Protein AF-A0A3D1ZK37-F1 (afdb_monomer)

F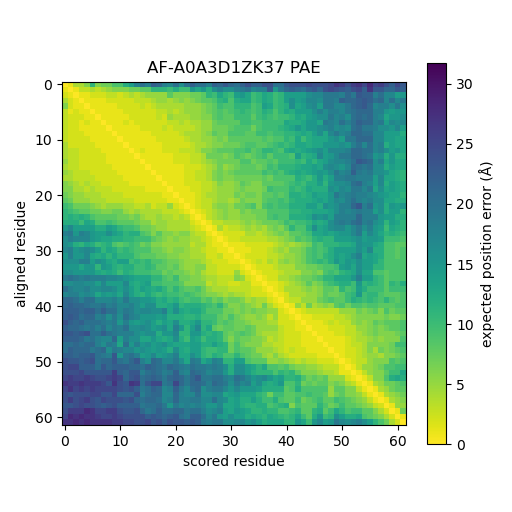oldseek 3Di:
DDPVVVVVVVVVVVVCVVVVVVVVVDPPCCCVVAVCLVPVVVVVQVVCCVVPVVDDDDRDHD

Radius of gyration: 17.85 Å; Cα contacts (8 Å, |Δi|>4): 28; chains: 1; bounding box: 47×18×38 Å

Mean predicted aligned error: 10.36 Å

Structure (mmCIF, N/CA/C/O backbone):
data_AF-A0A3D1ZK37-F1
#
_entry.id   AF-A0A3D1ZK37-F1
#
loop_
_atom_site.group_PDB
_atom_site.id
_atom_site.type_symbol
_atom_site.label_atom_id
_atom_site.label_alt_id
_atom_site.label_comp_id
_atom_site.label_asym_id
_atom_site.label_entity_id
_atom_site.label_seq_id
_atom_site.pdbx_PDB_ins_code
_atom_site.Cartn_x
_atom_site.Cartn_y
_atom_site.Cartn_z
_atom_site.occupancy
_atom_site.B_iso_or_equiv
_atom_site.auth_seq_id
_atom_site.auth_comp_id
_atom_site.auth_asym_id
_atom_site.auth_atom_id
_atom_site.pdbx_PDB_model_num
ATOM 1 N N . MET A 1 1 ? 16.423 -10.717 -21.999 1.00 62.34 1 MET A N 1
ATOM 2 C CA . MET A 1 1 ? 15.699 -9.652 -21.278 1.00 62.34 1 MET A CA 1
ATOM 3 C C . MET A 1 1 ? 16.140 -8.329 -21.871 1.00 62.34 1 MET A C 1
ATOM 5 O O . MET A 1 1 ? 17.340 -8.097 -21.928 1.00 62.34 1 MET A O 1
ATOM 9 N N . ASP A 1 2 ? 15.219 -7.539 -22.416 1.00 88.19 2 ASP A N 1
ATOM 10 C CA . ASP A 1 2 ? 15.557 -6.260 -23.048 1.00 88.19 2 ASP A CA 1
ATOM 11 C C . ASP A 1 2 ? 15.779 -5.146 -22.000 1.00 88.19 2 ASP A C 1
ATOM 13 O O . ASP A 1 2 ? 15.447 -5.291 -20.818 1.00 88.19 2 ASP A O 1
ATOM 17 N N . PHE A 1 3 ? 16.359 -4.023 -22.431 1.00 91.56 3 PHE A N 1
ATOM 18 C CA . PHE A 1 3 ? 16.699 -2.904 -21.548 1.00 91.56 3 PHE A CA 1
ATOM 19 C C . PHE A 1 3 ? 15.472 -2.212 -20.927 1.00 91.56 3 PHE A C 1
ATOM 21 O O . PHE A 1 3 ? 15.549 -1.710 -19.804 1.00 91.56 3 PHE A O 1
ATOM 28 N N . GLN A 1 4 ? 14.328 -2.203 -21.612 1.00 89.38 4 GLN A N 1
ATOM 29 C CA . GLN A 1 4 ? 13.076 -1.651 -21.096 1.00 89.38 4 GLN A CA 1
ATOM 30 C C . GLN A 1 4 ? 12.509 -2.540 -19.982 1.00 89.38 4 GLN A C 1
ATOM 32 O O . GLN A 1 4 ? 12.153 -2.028 -18.920 1.00 89.38 4 GLN A O 1
ATOM 37 N N . SER A 1 5 ? 12.525 -3.859 -20.168 1.00 89.75 5 SER A N 1
ATOM 38 C CA . SER A 1 5 ? 12.168 -4.848 -19.147 1.00 89.75 5 SER A CA 1
ATOM 39 C C . SER A 1 5 ? 13.085 -4.755 -17.920 1.00 89.75 5 SER A C 1
ATOM 41 O O . SER A 1 5 ? 12.614 -4.812 -16.785 1.00 89.75 5 SER A O 1
ATOM 43 N N . P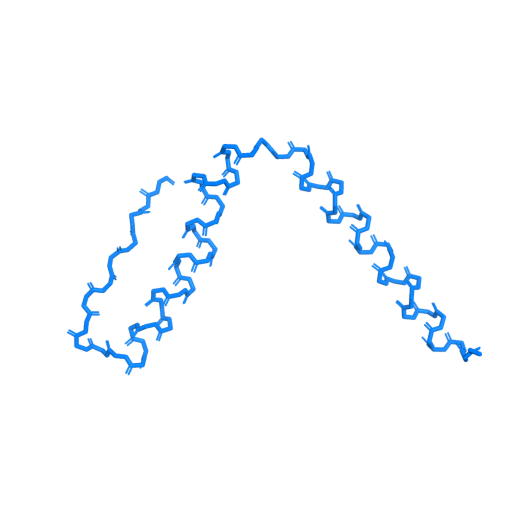HE A 1 6 ? 14.392 -4.539 -18.119 1.00 93.31 6 PHE A N 1
ATOM 44 C CA . PHE A 1 6 ? 15.345 -4.319 -17.021 1.00 93.31 6 PHE A CA 1
ATOM 45 C C . PHE A 1 6 ? 15.063 -3.041 -16.239 1.00 93.31 6 PHE A C 1
ATOM 47 O O . P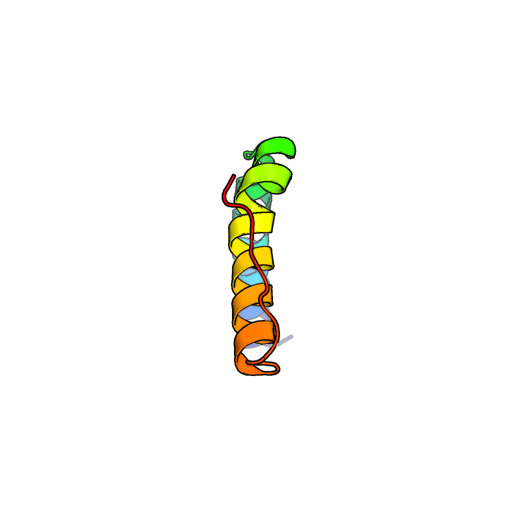HE A 1 6 ? 14.965 -3.082 -15.014 1.00 9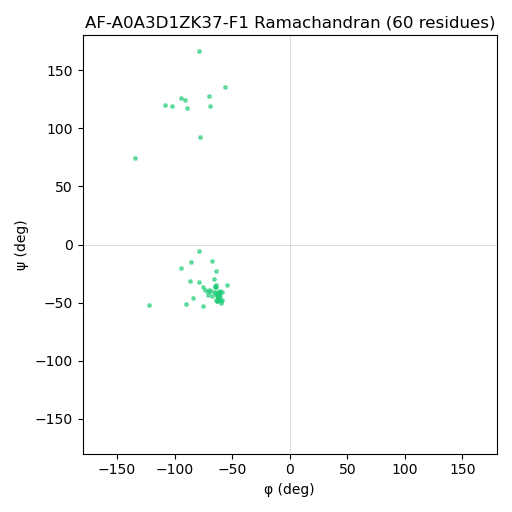3.31 6 PHE A O 1
ATOM 54 N N . ARG A 1 7 ? 14.856 -1.917 -16.929 1.00 91.44 7 ARG A N 1
ATOM 55 C CA . ARG A 1 7 ? 14.479 -0.654 -16.280 1.00 91.44 7 ARG A CA 1
ATOM 56 C C . ARG A 1 7 ? 13.175 -0.782 -15.504 1.00 91.44 7 ARG A C 1
ATOM 58 O O . ARG A 1 7 ? 13.093 -0.264 -14.396 1.00 91.44 7 ARG A O 1
ATOM 65 N N . PHE A 1 8 ? 12.188 -1.482 -16.058 1.00 93.75 8 PHE A N 1
ATOM 66 C CA . PHE A 1 8 ? 10.928 -1.736 -15.371 1.00 93.75 8 PHE A CA 1
ATOM 67 C C . PHE A 1 8 ? 11.149 -2.501 -14.064 1.00 93.75 8 PHE A C 1
ATOM 69 O O . PHE A 1 8 ? 10.692 -2.049 -13.019 1.00 93.75 8 PHE A O 1
ATOM 76 N N . ILE A 1 9 ? 11.901 -3.605 -14.098 1.00 93.44 9 ILE A N 1
ATOM 77 C CA . ILE A 1 9 ? 12.181 -4.418 -12.905 1.00 93.44 9 ILE A CA 1
ATOM 78 C C . ILE A 1 9 ? 12.949 -3.617 -11.849 1.00 93.44 9 ILE A C 1
ATOM 80 O O . ILE A 1 9 ? 12.611 -3.686 -10.670 1.00 93.44 9 ILE A O 1
ATOM 84 N N . VAL A 1 10 ? 13.938 -2.817 -12.253 1.00 94.88 10 VAL A N 1
ATOM 85 C CA . VAL A 1 10 ? 14.703 -1.967 -11.326 1.00 94.88 10 VAL A CA 1
ATOM 86 C C . VAL A 1 10 ? 13.804 -0.925 -10.664 1.00 94.88 10 VAL A C 1
ATOM 88 O O . VAL A 1 10 ? 13.812 -0.794 -9.442 1.00 94.88 10 VAL A O 1
ATOM 91 N N . VAL A 1 11 ? 12.993 -0.207 -11.445 1.00 93.31 11 VAL A N 1
ATOM 92 C CA . VAL A 1 11 ? 12.069 0.803 -10.908 1.00 93.31 11 VAL A CA 1
ATOM 93 C C . VAL A 1 11 ? 11.026 0.156 -9.997 1.00 93.31 11 VAL A C 1
ATOM 95 O O . VAL A 1 11 ? 10.774 0.662 -8.906 1.00 93.31 11 VAL A O 1
ATOM 98 N N . ALA A 1 12 ? 10.465 -0.986 -10.397 1.00 91.12 12 ALA A N 1
ATOM 99 C CA . ALA A 1 12 ? 9.515 -1.738 -9.584 1.00 91.12 12 ALA A CA 1
ATOM 100 C C . ALA A 1 12 ? 10.141 -2.209 -8.262 1.00 91.12 12 ALA A C 1
ATOM 102 O O . ALA A 1 12 ? 9.511 -2.090 -7.214 1.00 91.12 12 ALA A O 1
ATOM 103 N N . GLY A 1 13 ? 11.392 -2.676 -8.289 1.00 94.69 13 GLY A N 1
ATOM 104 C CA . GLY A 1 13 ? 12.134 -3.072 -7.093 1.00 94.69 13 GLY A CA 1
ATOM 105 C C . GLY A 1 13 ? 12.370 -1.909 -6.128 1.00 94.69 13 GLY A C 1
ATOM 106 O O . GLY A 1 13 ? 12.145 -2.057 -4.928 1.00 94.69 13 GLY A O 1
ATOM 107 N N . ILE A 1 14 ? 12.751 -0.734 -6.644 1.00 93.50 14 ILE A N 1
ATOM 108 C CA . ILE A 1 14 ? 12.933 0.482 -5.833 1.00 93.50 14 ILE A CA 1
ATOM 109 C C . ILE A 1 14 ? 11.610 0.904 -5.188 1.00 93.50 14 ILE A C 1
ATOM 111 O O . ILE A 1 14 ? 11.572 1.177 -3.989 1.00 93.50 14 ILE A O 1
ATOM 115 N N . LEU A 1 15 ? 10.521 0.925 -5.961 1.00 89.25 15 LEU A N 1
ATOM 116 C CA . LEU A 1 15 ? 9.196 1.275 -5.449 1.00 89.25 15 LEU A CA 1
ATOM 117 C C . LEU A 1 15 ? 8.733 0.287 -4.378 1.00 89.25 15 LEU A C 1
ATOM 119 O O . LEU A 1 15 ? 8.287 0.709 -3.314 1.00 89.25 15 LEU A O 1
ATOM 123 N N . TYR A 1 16 ? 8.888 -1.016 -4.619 1.00 87.56 16 TYR A N 1
ATOM 124 C CA . TYR A 1 16 ? 8.541 -2.042 -3.641 1.00 87.56 16 TYR A CA 1
ATOM 125 C C . TYR A 1 16 ? 9.318 -1.859 -2.336 1.00 87.56 16 TYR A C 1
ATOM 127 O O . TYR A 1 16 ? 8.712 -1.842 -1.270 1.00 87.56 16 TYR A O 1
ATOM 135 N N . ALA A 1 17 ? 10.637 -1.664 -2.407 1.00 86.88 17 ALA A N 1
ATOM 136 C CA . ALA A 1 17 ? 11.464 -1.457 -1.222 1.00 86.88 17 ALA A CA 1
ATOM 137 C C . ALA A 1 17 ? 11.057 -0.193 -0.448 1.00 86.88 17 ALA A C 1
ATOM 139 O O . ALA A 1 17 ? 10.923 -0.243 0.774 1.00 86.88 17 ALA A O 1
ATOM 140 N N . ALA A 1 18 ? 10.805 0.917 -1.150 1.00 85.94 18 ALA A N 1
ATOM 141 C CA . ALA A 1 18 ? 10.374 2.170 -0.538 1.00 85.94 18 ALA A CA 1
ATOM 142 C C . ALA A 1 18 ? 9.023 2.024 0.178 1.00 85.94 18 ALA A C 1
ATOM 144 O O . ALA A 1 18 ? 8.892 2.421 1.337 1.00 85.94 18 ALA A O 1
ATOM 145 N N . PHE A 1 19 ? 8.033 1.409 -0.476 1.00 81.94 19 PHE A N 1
ATOM 146 C CA . PHE A 1 19 ? 6.728 1.173 0.136 1.00 81.94 19 PHE A CA 1
ATOM 147 C C . PHE A 1 19 ? 6.813 0.173 1.285 1.00 81.94 19 PHE A C 1
ATOM 149 O O . PHE A 1 19 ? 6.256 0.433 2.344 1.00 81.94 19 PHE A O 1
ATOM 156 N N . HIS A 1 20 ? 7.542 -0.929 1.127 1.00 83.69 20 HIS A N 1
ATOM 157 C CA . HIS A 1 20 ? 7.691 -1.939 2.172 1.00 83.69 20 HIS A CA 1
ATOM 158 C C . HIS A 1 20 ? 8.359 -1.365 3.430 1.00 83.69 20 HIS A C 1
ATOM 160 O O . HIS A 1 20 ? 7.911 -1.615 4.546 1.00 83.69 20 HIS A O 1
ATOM 166 N N . PHE A 1 21 ? 9.386 -0.528 3.259 1.00 83.12 21 PHE A N 1
ATOM 167 C CA . PHE A 1 21 ? 10.049 0.140 4.377 1.00 83.12 21 PHE A CA 1
ATOM 168 C C . PHE A 1 21 ? 9.151 1.175 5.062 1.00 83.12 21 PHE A C 1
ATOM 170 O O . PHE A 1 21 ? 9.146 1.262 6.288 1.00 83.12 21 PHE A O 1
ATOM 177 N N . ALA A 1 22 ? 8.376 1.942 4.293 1.00 78.69 22 ALA A N 1
ATOM 178 C CA . ALA A 1 22 ? 7.410 2.884 4.850 1.00 78.69 22 ALA A CA 1
ATOM 179 C C . ALA A 1 22 ? 6.288 2.164 5.619 1.00 78.69 22 ALA A C 1
ATOM 181 O O . ALA A 1 22 ? 5.933 2.595 6.711 1.00 78.69 22 ALA A O 1
ATOM 182 N N . TYR A 1 23 ? 5.773 1.047 5.093 1.00 69.25 23 TYR A N 1
ATOM 183 C CA . TYR A 1 23 ? 4.740 0.244 5.754 1.00 69.25 23 TYR A CA 1
ATOM 184 C C . TYR A 1 23 ? 5.222 -0.348 7.083 1.00 69.25 23 TYR A C 1
ATOM 186 O O . TYR A 1 23 ? 4.503 -0.255 8.069 1.00 69.25 23 TYR A O 1
ATOM 194 N N . ASN A 1 24 ? 6.451 -0.873 7.144 1.00 76.94 24 ASN A N 1
ATOM 195 C CA . ASN A 1 24 ? 7.003 -1.457 8.375 1.00 76.94 2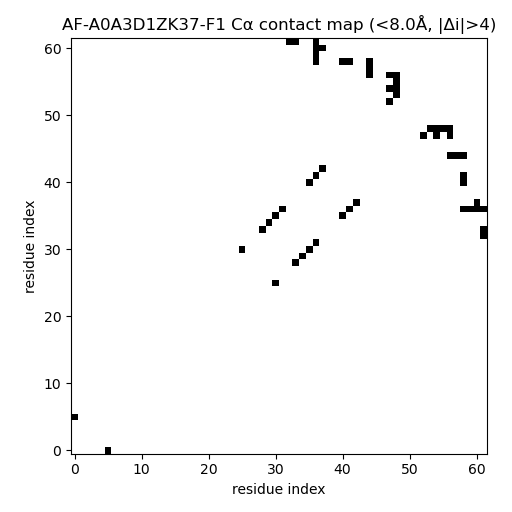4 ASN A CA 1
ATOM 196 C C . ASN A 1 24 ? 7.270 -0.431 9.493 1.00 76.94 24 ASN A C 1
ATOM 198 O O . ASN A 1 24 ? 7.495 -0.821 10.636 1.00 76.94 24 ASN A O 1
ATOM 202 N N . GLN A 1 25 ? 7.276 0.869 9.185 1.00 77.69 25 GLN A N 1
ATOM 203 C CA . GLN A 1 25 ? 7.404 1.928 10.192 1.00 77.69 25 GLN A CA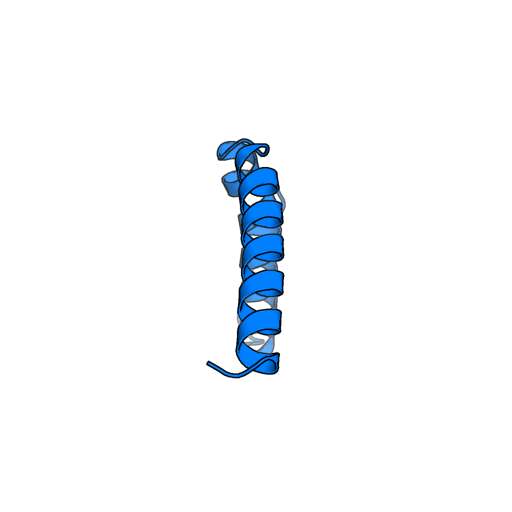 1
ATOM 204 C C . GLN A 1 25 ? 6.066 2.323 10.819 1.00 77.69 25 GLN A C 1
ATOM 206 O O . GLN A 1 25 ? 6.052 3.006 11.843 1.00 77.69 25 GLN A O 1
ATOM 211 N N . ILE A 1 26 ? 4.947 1.931 10.211 1.00 74.81 26 ILE A N 1
ATOM 212 C CA . ILE A 1 26 ? 3.621 2.273 10.707 1.00 74.81 26 ILE A CA 1
ATOM 213 C C . ILE A 1 26 ? 3.137 1.115 11.587 1.00 74.81 26 ILE A C 1
ATOM 215 O O . ILE A 1 26 ? 3.104 -0.021 11.120 1.00 74.81 26 ILE A O 1
ATOM 219 N N . PRO A 1 27 ? 2.737 1.371 12.844 1.00 78.25 27 PRO A N 1
ATOM 220 C CA . PRO A 1 27 ? 2.163 0.340 13.695 1.00 78.25 27 PRO A CA 1
ATOM 221 C C . PRO A 1 27 ? 0.942 -0.300 13.031 1.00 78.25 27 PRO A C 1
ATOM 223 O O . PRO A 1 27 ? 0.062 0.409 1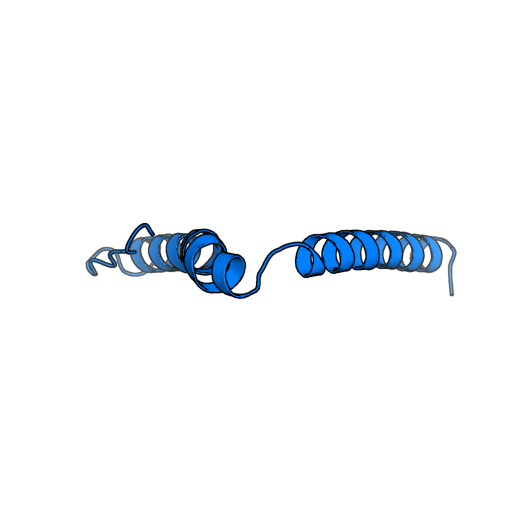2.533 1.00 78.25 27 PRO A O 1
ATOM 226 N N . ASP A 1 28 ? 0.859 -1.628 13.081 1.00 75.38 28 ASP A N 1
ATOM 227 C CA . ASP A 1 28 ? -0.240 -2.397 12.482 1.00 75.38 28 ASP A CA 1
ATOM 228 C C . ASP A 1 28 ? -1.617 -1.932 12.984 1.00 75.38 28 ASP A C 1
ATOM 230 O O . ASP A 1 28 ? -2.576 -1.856 12.215 1.00 75.38 28 ASP A O 1
ATOM 234 N N . ASP A 1 29 ? -1.708 -1.513 14.249 1.00 76.25 29 ASP A N 1
ATOM 235 C CA . ASP A 1 29 ? -2.931 -0.951 14.823 1.00 76.25 29 ASP A CA 1
ATOM 236 C C . ASP A 1 29 ? -3.337 0.379 14.177 1.00 76.25 29 ASP A C 1
ATOM 238 O O . ASP A 1 29 ? -4.525 0.629 13.983 1.00 76.25 29 ASP A O 1
ATOM 242 N N . TYR A 1 30 ? -2.381 1.228 13.794 1.00 73.31 30 TYR A N 1
ATOM 243 C CA . TYR A 1 30 ? -2.670 2.485 13.099 1.00 73.31 30 TYR A CA 1
ATOM 244 C C . TYR A 1 30 ? -3.084 2.230 11.644 1.00 73.31 30 TYR A C 1
ATOM 246 O O . TYR A 1 30 ? -4.033 2.836 11.136 1.00 73.31 30 TYR A O 1
ATOM 254 N N . LEU A 1 31 ? -2.437 1.266 10.980 1.00 69.06 31 LEU A N 1
ATOM 255 C CA . LEU A 1 31 ? -2.851 0.820 9.649 1.00 69.06 31 LEU A CA 1
ATOM 256 C C . LEU A 1 31 ? -4.284 0.283 9.676 1.00 69.06 31 LEU A C 1
ATOM 258 O O . LEU A 1 31 ? -5.120 0.687 8.869 1.00 69.06 31 LEU A O 1
ATOM 262 N N . ARG A 1 32 ? -4.587 -0.592 10.634 1.00 69.75 32 ARG A N 1
ATOM 263 C CA . ARG A 1 32 ? -5.864 -1.302 10.714 1.00 69.75 32 ARG A CA 1
ATOM 264 C C . ARG A 1 32 ? -7.017 -0.434 11.198 1.00 69.75 32 ARG A C 1
ATOM 266 O O . ARG A 1 32 ? -8.125 -0.594 10.692 1.00 69.75 32 ARG A O 1
ATOM 273 N N . ASN A 1 33 ? -6.770 0.476 12.136 1.00 72.88 33 ASN A N 1
ATOM 274 C CA . ASN A 1 33 ? -7.825 1.291 12.739 1.00 72.88 33 ASN A CA 1
ATOM 275 C C . ASN A 1 33 ? -8.003 2.655 12.070 1.00 72.88 33 ASN A C 1
ATOM 277 O O . ASN A 1 33 ? -9.078 3.229 12.210 1.00 72.88 33 ASN A O 1
ATOM 281 N N . THR A 1 34 ? -7.003 3.163 11.343 1.00 67.38 34 THR A N 1
ATOM 282 C CA . THR A 1 34 ? -7.057 4.506 10.742 1.00 67.38 34 THR A CA 1
ATOM 283 C C . THR A 1 34 ? -6.875 4.461 9.228 1.00 67.38 34 THR A C 1
ATOM 285 O O . THR A 1 34 ? -7.713 4.985 8.498 1.00 67.38 34 THR A O 1
ATOM 288 N N . ILE A 1 35 ? -5.830 3.808 8.711 1.00 67.69 35 ILE A N 1
ATOM 289 C CA . ILE A 1 35 ? -5.507 3.865 7.272 1.00 67.69 35 ILE A CA 1
ATOM 290 C C . ILE A 1 35 ? -6.466 2.999 6.440 1.00 67.69 35 ILE A C 1
ATOM 292 O O . ILE A 1 35 ? -7.077 3.500 5.497 1.00 67.69 35 ILE A O 1
ATOM 296 N N . TYR A 1 36 ? -6.648 1.716 6.764 1.00 69.12 36 TYR A N 1
ATOM 297 C CA . TYR A 1 36 ? -7.502 0.812 5.982 1.00 69.12 36 TYR A CA 1
ATOM 298 C C . TYR A 1 36 ? -8.978 1.238 5.950 1.00 69.12 36 TYR A C 1
ATOM 300 O O . TYR A 1 36 ? -9.547 1.264 4.856 1.00 69.12 36 TYR A O 1
ATOM 308 N N . PRO A 1 37 ? -9.617 1.645 7.063 1.00 71.38 37 PRO A N 1
ATOM 309 C CA . PRO A 1 37 ? -10.992 2.142 7.021 1.00 71.38 37 PRO A CA 1
ATOM 310 C C . PRO A 1 37 ? -11.124 3.435 6.200 1.00 71.38 37 PRO A C 1
ATOM 312 O O . PRO A 1 37 ? -12.092 3.607 5.454 1.00 71.38 37 PRO A O 1
ATOM 315 N N . ASN A 1 38 ? -10.128 4.324 6.261 1.00 69.69 38 ASN A N 1
ATOM 316 C CA . ASN A 1 38 ? -10.173 5.597 5.541 1.00 69.69 38 ASN A CA 1
ATOM 317 C C . ASN A 1 38 ? -9.834 5.472 4.053 1.00 69.69 38 ASN A C 1
ATOM 319 O O . ASN A 1 38 ? -10.410 6.188 3.244 1.00 69.69 38 ASN A O 1
ATOM 323 N N . VAL A 1 39 ? -8.959 4.548 3.660 1.00 70.56 39 VAL A N 1
ATOM 324 C CA . VAL A 1 39 ? -8.581 4.356 2.251 1.00 70.56 39 VAL A CA 1
ATOM 325 C C . VAL A 1 39 ? -9.504 3.350 1.567 1.00 70.56 39 VAL A C 1
ATOM 327 O O . VAL A 1 39 ? -10.081 3.647 0.524 1.00 70.56 39 VAL A O 1
ATOM 330 N N . ILE A 1 40 ? -9.686 2.168 2.161 1.00 70.81 40 ILE A N 1
ATOM 331 C CA . ILE A 1 40 ? -10.483 1.080 1.576 1.00 70.81 40 ILE A CA 1
ATOM 332 C C . ILE A 1 40 ? -11.961 1.286 1.894 1.00 70.81 40 ILE A C 1
ATOM 334 O O . ILE A 1 40 ? -12.795 1.194 0.997 1.00 70.81 40 ILE A O 1
ATOM 338 N N . GLY A 1 41 ? -12.298 1.609 3.145 1.00 67.81 41 GLY A N 1
ATOM 339 C CA . GLY A 1 41 ? -13.689 1.782 3.573 1.00 67.81 41 GLY A CA 1
ATOM 340 C C . GLY A 1 41 ? -14.388 2.943 2.864 1.00 67.81 41 GLY A C 1
ATOM 341 O O . GLY A 1 41 ? -15.499 2.767 2.368 1.00 67.81 41 GLY A O 1
ATOM 342 N N . HIS A 1 42 ? -13.733 4.099 2.718 1.00 71.62 42 HIS A N 1
ATOM 343 C CA . HIS A 1 42 ? -14.313 5.234 1.989 1.00 71.62 42 HIS A CA 1
ATOM 344 C C . HIS A 1 42 ? -14.382 5.005 0.480 1.00 71.62 42 HIS A C 1
ATOM 346 O O . HIS A 1 42 ? -15.392 5.353 -0.132 1.00 71.62 42 HIS A O 1
ATOM 352 N N . ALA A 1 43 ? -13.350 4.411 -0.129 1.00 71.44 43 ALA A N 1
ATOM 353 C CA . ALA A 1 43 ? -13.391 4.070 -1.548 1.00 71.44 43 ALA A CA 1
ATOM 354 C C . ALA A 1 43 ? -14.518 3.066 -1.832 1.00 71.44 43 ALA A C 1
ATOM 356 O O . ALA A 1 43 ? -15.340 3.303 -2.715 1.00 71.44 43 ALA A O 1
ATOM 357 N N . ALA A 1 44 ? -14.628 2.011 -1.022 1.00 67.81 44 ALA A N 1
ATOM 358 C CA . ALA A 1 44 ? -15.690 1.018 -1.129 1.00 67.81 44 ALA A CA 1
ATOM 359 C C . ALA A 1 44 ? -17.075 1.634 -0.897 1.00 67.81 44 ALA A C 1
ATOM 361 O O . ALA A 1 44 ? -17.986 1.400 -1.687 1.00 67.81 44 ALA A O 1
ATOM 362 N N . ALA A 1 45 ? -17.248 2.471 0.127 1.00 67.19 45 ALA A N 1
ATOM 363 C CA . ALA A 1 45 ? -18.523 3.134 0.385 1.00 67.19 45 ALA A CA 1
ATOM 364 C C . ALA A 1 45 ? -18.917 4.102 -0.734 1.00 67.19 45 ALA A C 1
ATOM 366 O O . ALA A 1 45 ? -20.094 4.181 -1.085 1.00 67.19 45 ALA A O 1
ATOM 367 N N . LYS A 1 46 ? -17.949 4.807 -1.329 1.00 72.62 46 LYS A N 1
ATOM 368 C CA . LYS A 1 46 ? -18.183 5.660 -2.498 1.00 72.62 46 LYS A CA 1
ATOM 369 C C . LYS A 1 46 ? -18.640 4.823 -3.688 1.00 72.62 46 LYS A C 1
ATOM 371 O O . LYS A 1 46 ? -19.669 5.136 -4.274 1.00 72.62 46 LYS A O 1
ATOM 376 N N . THR A 1 47 ? -17.946 3.729 -3.989 1.00 73.38 47 THR A N 1
ATOM 377 C CA . THR A 1 47 ? -18.317 2.806 -5.069 1.00 73.38 47 THR A CA 1
ATOM 378 C C . THR A 1 47 ? -19.697 2.188 -4.849 1.00 73.38 47 THR A C 1
ATOM 380 O O . THR A 1 47 ? -20.509 2.181 -5.770 1.00 73.38 47 THR A O 1
ATOM 383 N N . ILE A 1 48 ? -20.013 1.734 -3.633 1.00 66.25 48 ILE A N 1
ATOM 384 C CA . ILE A 1 48 ? -21.326 1.157 -3.316 1.00 66.25 48 ILE A CA 1
ATOM 385 C C . ILE A 1 48 ? -22.429 2.213 -3.442 1.00 66.25 48 ILE A C 1
ATOM 387 O O . ILE A 1 48 ? -23.466 1.913 -4.016 1.00 66.25 48 ILE A O 1
ATOM 391 N N . LYS A 1 49 ? -22.210 3.456 -2.996 1.00 73.31 49 LYS A N 1
ATOM 392 C CA . LYS A 1 49 ? -23.177 4.550 -3.211 1.00 73.31 49 LYS A CA 1
ATOM 393 C C . LYS A 1 49 ? -23.367 4.888 -4.687 1.00 73.31 49 LYS A C 1
ATOM 395 O O . LYS A 1 49 ? -24.465 5.250 -5.088 1.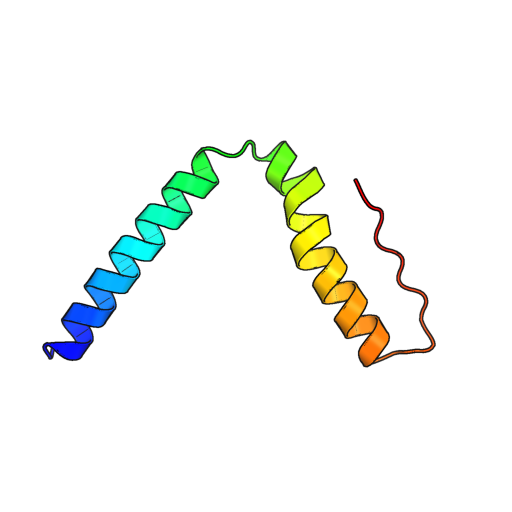00 73.31 49 LYS A O 1
ATOM 400 N N . THR A 1 50 ? -22.314 4.792 -5.494 1.00 74.75 50 THR A N 1
ATOM 401 C CA . THR A 1 50 ? -22.406 5.044 -6.937 1.00 74.75 50 THR A CA 1
ATOM 402 C C . THR A 1 50 ? -23.195 3.954 -7.663 1.00 74.75 50 THR A C 1
ATOM 404 O O . THR A 1 50 ? -23.955 4.271 -8.570 1.00 74.75 50 THR A O 1
ATOM 407 N N . ILE A 1 51 ? -23.031 2.685 -7.280 1.00 77.69 51 ILE A N 1
ATOM 408 C CA . ILE A 1 51 ? -23.691 1.546 -7.944 1.00 77.69 51 ILE A CA 1
ATOM 409 C C . ILE A 1 51 ? -25.094 1.293 -7.369 1.00 77.69 51 ILE A C 1
ATOM 411 O O . ILE A 1 51 ? -25.992 0.856 -8.085 1.00 77.69 51 ILE A O 1
ATOM 415 N N . THR A 1 52 ? -25.294 1.590 -6.086 1.00 66.81 52 THR A N 1
ATOM 416 C CA . THR A 1 52 ? -26.519 1.298 -5.336 1.00 66.81 52 THR A CA 1
ATOM 417 C C . THR A 1 52 ? -26.939 2.533 -4.521 1.00 66.81 52 THR A C 1
ATOM 419 O O . THR A 1 52 ? -26.767 2.560 -3.298 1.00 66.81 52 THR A O 1
ATOM 422 N N . PRO A 1 53 ? -27.483 3.578 -5.176 1.00 67.44 53 PRO A N 1
ATOM 423 C CA . PRO A 1 53 ? -27.755 4.873 -4.542 1.00 67.44 53 PRO A CA 1
ATOM 424 C C . PRO A 1 53 ? -28.796 4.803 -3.416 1.00 67.44 53 PRO A C 1
ATOM 426 O O . PRO A 1 53 ? -28.765 5.630 -2.508 1.00 67.44 53 PRO A O 1
ATOM 429 N N . ASP A 1 54 ? -29.654 3.781 -3.417 1.00 74.12 54 ASP A N 1
ATOM 430 C CA . ASP A 1 54 ? -30.698 3.583 -2.404 1.00 74.12 54 ASP A CA 1
ATOM 431 C C 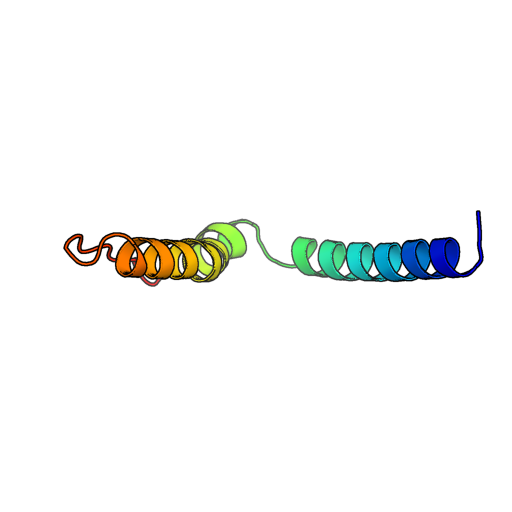. ASP A 1 54 ? -30.172 2.976 -1.088 1.00 74.12 54 ASP A C 1
ATOM 433 O O . ASP A 1 54 ? -30.925 2.830 -0.123 1.00 74.12 54 ASP A O 1
ATOM 437 N N . ARG A 1 55 ? -28.886 2.589 -1.015 1.00 56.19 55 ARG A N 1
ATOM 438 C CA . ARG A 1 55 ? -28.278 2.038 0.207 1.00 56.19 55 ARG A CA 1
ATOM 439 C C . ARG A 1 55 ? -27.414 3.063 0.934 1.00 56.19 55 ARG A C 1
ATOM 441 O O . ARG A 1 55 ? -26.361 3.487 0.456 1.00 56.19 55 ARG A O 1
ATOM 448 N N . THR A 1 56 ? -27.791 3.361 2.174 1.00 58.28 56 THR A N 1
ATOM 449 C CA . THR A 1 56 ? -26.997 4.202 3.075 1.00 58.28 56 THR A CA 1
ATOM 450 C C . THR A 1 56 ? -25.838 3.403 3.670 1.00 58.28 56 THR A C 1
ATOM 452 O O . THR A 1 56 ? -25.975 2.753 4.703 1.00 58.28 56 THR A O 1
ATOM 455 N N . VAL A 1 57 ? -24.675 3.445 3.019 1.00 58.31 57 VAL A N 1
ATOM 456 C CA . VAL A 1 57 ? -23.420 2.952 3.606 1.00 58.31 57 VAL A CA 1
ATOM 457 C C . VAL A 1 57 ? -22.754 4.096 4.368 1.00 58.31 57 VAL A C 1
ATOM 459 O O . VAL A 1 57 ? -22.412 5.128 3.779 1.00 58.31 57 VAL A O 1
ATOM 462 N N . VAL A 1 58 ? -22.603 3.923 5.680 1.00 61.78 58 VAL A N 1
ATOM 463 C CA . VAL A 1 58 ? -21.946 4.879 6.579 1.00 61.78 58 VAL A CA 1
ATOM 464 C C . VAL A 1 58 ? -20.606 4.280 6.988 1.00 61.78 58 VAL A C 1
ATOM 466 O O . VAL A 1 58 ? -20.565 3.186 7.544 1.00 61.78 58 VAL A O 1
ATOM 469 N N . VAL A 1 59 ? -19.510 4.969 6.670 1.00 60.16 59 VAL A N 1
ATOM 470 C CA . VAL A 1 59 ? -18.174 4.598 7.151 1.00 60.16 59 VAL A CA 1
ATOM 471 C C . VAL A 1 59 ? -17.955 5.355 8.448 1.00 60.16 59 VAL A C 1
ATOM 473 O O . VAL A 1 59 ? -18.119 6.573 8.479 1.00 60.16 59 VAL A O 1
ATOM 476 N N . SER A 1 60 ? -17.643 4.635 9.524 1.00 55.16 60 SER A N 1
ATOM 477 C CA . SER A 1 60 ? -17.240 5.271 10.774 1.00 55.16 60 SER A CA 1
ATOM 478 C C . SER A 1 60 ? -15.873 5.911 10.562 1.00 55.16 60 SER A C 1
ATOM 480 O O . SER A 1 60 ? -14.918 5.202 10.246 1.00 55.16 60 SER A O 1
ATOM 482 N N . ASN A 1 61 ? -15.787 7.231 10.724 1.00 55.88 61 ASN A N 1
ATOM 483 C CA . ASN A 1 61 ? -14.497 7.899 10.851 1.00 55.88 61 ASN A CA 1
ATOM 484 C C . ASN A 1 61 ? -13.914 7.517 12.208 1.00 55.88 61 ASN A C 1
ATOM 486 O O . ASN A 1 61 ? -14.602 7.639 13.223 1.00 55.88 61 ASN A O 1
ATOM 490 N N . ASN A 1 62 ? -12.682 7.029 12.194 1.00 54.03 62 ASN A N 1
ATOM 491 C CA . ASN A 1 62 ? -11.908 6.711 13.384 1.00 54.03 62 ASN A CA 1
ATOM 492 C C . ASN A 1 62 ? -10.721 7.668 13.464 1.00 54.03 62 ASN A C 1
ATOM 494 O O . ASN A 1 62 ? -10.087 7.879 12.399 1.00 54.03 62 ASN A O 1
#

Solvent-accessible surface area (backbone atoms only — not comparable to full-atom values): 3670 Å² total; per-residue (Å²): 134,55,72,66,61,50,52,50,52,53,52,51,50,52,51,48,51,54,50,54,56,56,53,74,71,48,56,68,66,53,43,63,59,39,46,44,46,60,56,52,40,46,51,50,39,51,52,46,36,72,78,40,70,91,51,91,71,80,73,81,86,105

Secondary structure (DSSP, 8-state):
--HHHHHHHHHHHHHHHHHHHHHHTS-HHHIIIIIHIIIIIHHHHHHHHHH-TTS---PPP-

pLDDT: mean 75.64, std 11.44, range [54.03, 94.88]

Sequence (62 aa):
MDFQSFRFIVVAGILYAAFHFAYNQIPDDYLRNTIYPNVIGHAAAKTIKTITPDRTVVVSNN